Protein AF-S0NVV2-F1 (afdb_monomer_lite)

Organism: NCBI:txid1139996

Foldseek 3Di:
DDCDPVNVVVVVVVVVVVVVVVVVVLVVQLCVPVVVHVDHSVCVPPPVVVVVVVVVVVD

Structure (mmCIF, N/CA/C/O backbone):
data_AF-S0NVV2-F1
#
_entry.id   AF-S0NVV2-F1
#
loop_
_atom_site.group_PDB
_atom_site.id
_atom_s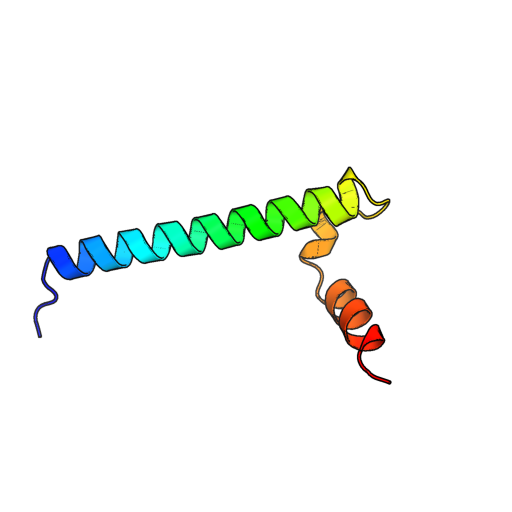ite.type_symbol
_atom_site.label_atom_id
_atom_site.label_alt_id
_atom_site.label_comp_id
_atom_site.label_asym_id
_atom_site.label_entity_id
_atom_site.label_seq_id
_atom_site.pdbx_PDB_ins_code
_atom_site.Cartn_x
_atom_site.Cartn_y
_atom_site.Cartn_z
_atom_site.occupancy
_atom_site.B_iso_or_equiv
_atom_site.auth_seq_id
_atom_site.auth_comp_id
_atom_site.auth_asym_id
_atom_site.auth_atom_id
_atom_site.pdbx_PDB_model_num
ATOM 1 N N . MET A 1 1 ? -24.846 11.394 22.087 1.00 61.59 1 MET A N 1
ATOM 2 C CA . MET A 1 1 ? -24.185 10.076 22.121 1.00 61.59 1 MET A CA 1
ATOM 3 C C . MET A 1 1 ? -22.734 10.347 22.467 1.00 61.59 1 MET A C 1
ATOM 5 O O . MET A 1 1 ? -22.007 10.822 21.607 1.00 61.59 1 MET A O 1
ATOM 9 N N . GLU A 1 2 ? -22.353 10.210 23.736 1.00 77.12 2 GLU A N 1
ATOM 10 C CA . GLU A 1 2 ? -20.941 10.323 24.117 1.00 77.12 2 GLU A CA 1
ATOM 11 C C . GLU A 1 2 ? -20.217 9.083 23.596 1.00 77.12 2 GLU A C 1
ATOM 13 O O . GLU A 1 2 ? -20.630 7.953 23.863 1.00 77.12 2 GLU A O 1
ATOM 18 N N . ILE A 1 3 ? -19.187 9.288 22.778 1.00 80.06 3 ILE A N 1
ATOM 19 C CA . ILE A 1 3 ? -18.324 8.197 22.332 1.00 80.06 3 ILE A CA 1
ATOM 20 C C . ILE A 1 3 ? -17.491 7.791 23.543 1.00 80.06 3 ILE A C 1
ATOM 22 O O . ILE A 1 3 ? -16.736 8.608 24.068 1.00 80.06 3 ILE A O 1
ATOM 26 N N . SER A 1 4 ? -17.640 6.547 23.998 1.00 89.38 4 SER A N 1
ATOM 27 C CA . SER A 1 4 ? -16.840 6.051 25.113 1.00 89.38 4 SER A CA 1
ATOM 28 C C . SER A 1 4 ? -15.368 5.955 24.713 1.00 89.38 4 SER A C 1
ATOM 30 O O . SER A 1 4 ? -15.031 5.666 23.558 1.00 89.38 4 SER A O 1
ATOM 32 N N . GLU A 1 5 ? -14.471 6.168 25.677 1.00 91.44 5 GLU A N 1
ATOM 33 C CA . GLU A 1 5 ? -13.026 6.046 25.453 1.00 91.44 5 GLU A CA 1
ATOM 34 C C . GLU A 1 5 ? -12.642 4.681 24.863 1.00 91.44 5 GLU A C 1
ATOM 36 O O . GLU A 1 5 ? -11.710 4.581 24.065 1.00 91.44 5 GLU A O 1
ATOM 41 N N . ASP A 1 6 ? -13.386 3.631 25.210 1.00 93.31 6 ASP A N 1
ATOM 42 C CA . ASP A 1 6 ? -13.163 2.272 24.717 1.00 93.31 6 ASP A CA 1
ATOM 43 C C . ASP A 1 6 ? -13.511 2.121 23.233 1.00 93.31 6 ASP A C 1
ATOM 45 O O . ASP A 1 6 ? -12.788 1.450 22.486 1.00 93.31 6 ASP A O 1
ATOM 49 N N . ILE A 1 7 ? -14.573 2.790 22.773 1.00 95.00 7 ILE A N 1
ATOM 50 C CA . ILE A 1 7 ? -14.920 2.845 21.348 1.00 95.00 7 ILE A CA 1
ATOM 51 C C . ILE A 1 7 ? -13.819 3.585 20.589 1.00 95.00 7 ILE A C 1
ATOM 53 O O . ILE A 1 7 ? -13.354 3.094 19.560 1.00 95.00 7 ILE A O 1
ATOM 57 N N . LEU A 1 8 ? -13.343 4.719 21.113 1.00 95.00 8 LEU A N 1
ATOM 58 C CA . LEU A 1 8 ? -12.273 5.487 20.476 1.00 95.00 8 LEU A CA 1
ATOM 59 C C . LEU A 1 8 ? -10.973 4.674 20.363 1.00 95.00 8 LEU A C 1
ATOM 61 O O . LEU A 1 8 ? -10.385 4.598 19.284 1.00 95.00 8 LEU A O 1
ATOM 65 N N . LYS A 1 9 ? -10.553 4.004 21.445 1.00 96.00 9 LYS A N 1
ATOM 66 C CA . LYS A 1 9 ? -9.374 3.117 21.446 1.00 96.00 9 LYS A CA 1
ATOM 67 C C . LYS A 1 9 ? -9.513 1.992 20.420 1.00 96.00 9 LYS A C 1
ATOM 69 O O . LYS A 1 9 ? -8.560 1.685 19.703 1.00 96.00 9 LYS A O 1
ATOM 74 N N . THR A 1 10 ? -10.702 1.403 20.319 1.00 96.38 10 THR A N 1
ATOM 75 C CA . THR A 1 10 ? -10.986 0.336 19.352 1.00 96.38 10 THR A CA 1
ATOM 76 C C . THR A 1 10 ? -10.907 0.845 17.914 1.00 96.38 10 THR A C 1
ATOM 78 O O . THR A 1 10 ? -10.261 0.212 17.079 1.00 96.38 10 THR A O 1
ATOM 81 N N . LEU A 1 11 ? -11.488 2.010 17.624 1.00 96.81 11 LEU A N 1
ATOM 82 C CA . LEU A 1 11 ? -11.435 2.623 16.295 1.00 96.81 11 LEU A CA 1
ATOM 83 C C . LEU A 1 11 ? -10.003 2.959 15.874 1.00 96.81 11 LEU A C 1
ATOM 85 O O . LEU A 1 11 ? -9.613 2.639 14.754 1.00 96.81 11 LEU A O 1
ATOM 89 N N . ILE A 1 12 ? -9.198 3.526 16.777 1.00 97.06 12 ILE A N 1
ATOM 90 C CA . ILE A 1 12 ? -7.782 3.808 16.509 1.00 97.06 12 ILE A CA 1
ATOM 91 C C . ILE A 1 12 ? -7.027 2.510 16.214 1.00 97.06 12 ILE A C 1
ATOM 93 O O . ILE A 1 12 ? -6.261 2.450 15.257 1.00 97.06 12 ILE A O 1
ATOM 97 N N . LYS A 1 13 ? -7.265 1.444 16.988 1.00 97.12 13 LYS A N 1
ATOM 98 C CA . LYS A 1 13 ? -6.627 0.142 16.752 1.00 97.12 13 LYS A CA 1
ATOM 99 C C . LYS A 1 13 ? -6.972 -0.418 15.372 1.00 97.12 13 LYS A C 1
ATOM 101 O O . LYS A 1 13 ? -6.076 -0.871 14.664 1.00 97.12 13 LYS A O 1
ATOM 106 N N . ILE A 1 14 ? -8.248 -0.378 14.988 1.00 98.00 14 ILE A N 1
ATOM 107 C CA . ILE A 1 14 ? -8.700 -0.835 13.667 1.00 98.00 14 ILE A CA 1
ATOM 108 C C . ILE A 1 14 ? -8.045 0.004 12.570 1.00 98.00 14 ILE A C 1
ATOM 110 O O . ILE A 1 14 ? -7.477 -0.557 11.635 1.00 98.00 14 ILE A O 1
ATOM 114 N N . LEU A 1 15 ? -8.061 1.331 12.70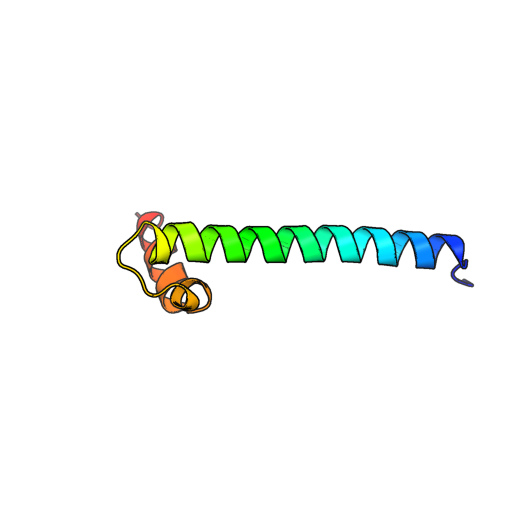8 1.00 98.06 15 LEU A N 1
ATOM 115 C CA . LEU A 1 15 ? -7.470 2.238 11.730 1.00 98.06 15 LEU A CA 1
ATOM 116 C C . LEU A 1 15 ? -5.968 1.989 11.559 1.00 98.06 15 LEU A C 1
ATOM 118 O O . LEU A 1 15 ? -5.490 1.937 10.431 1.00 98.06 15 LEU A O 1
ATOM 122 N N . SER A 1 16 ? -5.238 1.758 12.651 1.00 98.00 16 SER A N 1
ATOM 123 C CA . SER A 1 16 ? -3.811 1.425 12.613 1.00 98.00 16 SER A CA 1
ATOM 124 C C . SER A 1 16 ? -3.532 0.114 11.879 1.00 98.00 16 SER A C 1
ATOM 126 O O . SER A 1 16 ? -2.576 0.037 11.112 1.00 98.00 16 SER A O 1
ATOM 128 N N . ILE A 1 17 ? -4.368 -0.913 12.074 1.00 98.38 17 ILE A N 1
ATOM 129 C CA . ILE A 1 17 ? -4.232 -2.194 11.363 1.00 98.38 17 ILE A CA 1
ATOM 130 C C . ILE A 1 17 ? -4.502 -2.003 9.868 1.00 98.38 17 ILE A C 1
ATOM 132 O O . ILE A 1 17 ? -3.716 -2.465 9.044 1.00 98.38 17 ILE A O 1
ATOM 136 N N . VAL A 1 18 ? -5.580 -1.298 9.513 1.00 98.31 18 VAL A N 1
ATOM 137 C CA . VAL A 1 18 ? -5.928 -1.009 8.113 1.00 98.31 18 VAL A CA 1
ATOM 138 C C . VAL A 1 18 ? -4.823 -0.195 7.4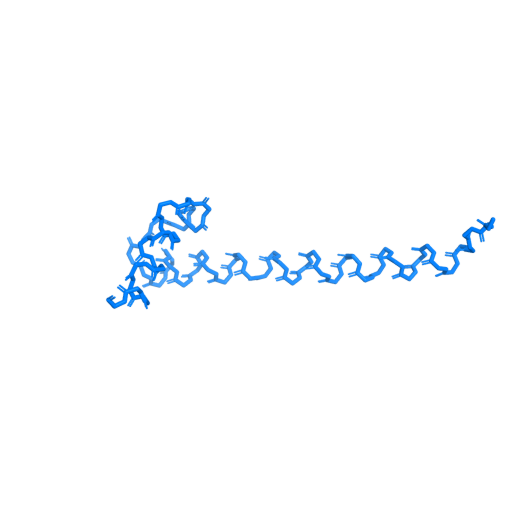41 1.00 98.31 18 VAL A C 1
ATOM 140 O O . VAL A 1 18 ? -4.389 -0.531 6.343 1.00 98.31 18 VAL A O 1
ATOM 143 N N . PHE A 1 19 ? -4.312 0.831 8.118 1.00 98.19 19 PHE A N 1
ATOM 144 C CA . PHE A 1 19 ? -3.204 1.641 7.627 1.00 98.19 19 PHE A CA 1
ATOM 145 C C . PHE A 1 19 ? -1.934 0.807 7.417 1.00 98.19 19 PHE A C 1
ATOM 147 O O . PHE A 1 19 ? -1.311 0.890 6.360 1.00 98.19 19 PHE A O 1
ATOM 154 N N . GLY A 1 20 ? -1.585 -0.052 8.379 1.00 98.50 20 GLY A N 1
ATOM 155 C CA . GLY A 1 20 ? -0.457 -0.974 8.253 1.00 98.50 20 GLY A CA 1
ATOM 156 C C . GLY A 1 20 ? -0.615 -1.943 7.078 1.00 98.50 20 GLY A C 1
ATOM 157 O O . GLY A 1 20 ? 0.336 -2.153 6.329 1.00 98.50 20 GLY A O 1
ATOM 158 N N . ALA A 1 21 ? -1.817 -2.481 6.862 1.00 98.38 21 ALA A N 1
ATOM 159 C CA . ALA A 1 21 ? -2.107 -3.351 5.725 1.00 98.38 21 ALA A CA 1
ATOM 160 C C . ALA A 1 21 ? -1.941 -2.620 4.383 1.00 98.38 21 ALA A C 1
ATOM 162 O O . ALA A 1 21 ? -1.322 -3.160 3.469 1.00 98.38 21 ALA A O 1
ATOM 163 N N . ILE A 1 22 ? -2.428 -1.379 4.279 1.00 97.81 22 ILE A N 1
ATOM 164 C CA . ILE A 1 22 ? -2.258 -0.542 3.082 1.00 97.81 22 ILE A CA 1
ATOM 165 C C . ILE A 1 22 ? -0.772 -0.255 2.828 1.00 97.81 22 ILE A C 1
ATOM 167 O O . ILE A 1 22 ? -0.310 -0.375 1.694 1.00 97.81 22 ILE A O 1
ATOM 171 N N . LEU A 1 23 ? -0.001 0.078 3.868 1.00 97.94 23 LEU A N 1
ATOM 172 C CA . LEU A 1 23 ? 1.442 0.296 3.736 1.00 97.94 23 LEU A CA 1
ATOM 173 C C . LEU A 1 23 ? 2.165 -0.957 3.238 1.00 97.94 23 LEU A C 1
ATOM 175 O O . LEU A 1 23 ? 2.935 -0.876 2.283 1.00 97.94 23 LEU A O 1
ATOM 179 N N . LEU A 1 24 ? 1.901 -2.114 3.851 1.00 98.19 24 LEU A N 1
ATOM 180 C CA . LEU A 1 24 ? 2.503 -3.383 3.439 1.00 98.19 24 LEU A CA 1
ATOM 181 C C . LEU A 1 24 ? 2.118 -3.756 2.005 1.00 98.19 24 LEU A C 1
ATOM 183 O O . LEU A 1 24 ? 2.965 -4.246 1.262 1.00 98.19 24 LEU A O 1
ATOM 187 N N . PHE A 1 25 ? 0.879 -3.479 1.599 1.00 97.06 25 PHE A N 1
ATOM 188 C CA . PHE A 1 25 ? 0.427 -3.673 0.226 1.00 97.06 25 PHE A CA 1
ATOM 189 C C . PHE A 1 25 ? 1.252 -2.839 -0.762 1.00 97.06 25 PHE A C 1
ATOM 191 O O . PHE A 1 25 ? 1.817 -3.399 -1.701 1.00 97.06 25 PHE A O 1
ATOM 198 N N . PHE A 1 26 ? 1.403 -1.530 -0.532 1.00 96.19 26 PHE A N 1
ATOM 199 C CA . PHE A 1 26 ? 2.196 -0.677 -1.424 1.00 96.19 26 PHE A CA 1
ATOM 200 C C . PHE A 1 26 ? 3.685 -1.022 -1.415 1.00 96.19 26 PHE A C 1
ATOM 202 O O . PHE A 1 26 ? 4.301 -1.017 -2.476 1.00 96.19 26 PHE A O 1
ATOM 209 N N . ILE A 1 27 ? 4.259 -1.382 -0.264 1.00 97.06 27 ILE A N 1
ATOM 210 C CA . ILE A 1 27 ? 5.640 -1.882 -0.193 1.00 97.06 27 ILE A CA 1
ATOM 211 C C . ILE A 1 27 ? 5.785 -3.157 -1.034 1.00 97.06 27 ILE A C 1
ATOM 213 O O . ILE A 1 27 ? 6.726 -3.276 -1.816 1.00 97.06 27 ILE A O 1
ATOM 217 N N . GLY A 1 28 ? 4.835 -4.088 -0.924 1.00 96.31 28 GLY A N 1
ATOM 218 C CA . GLY A 1 28 ? 4.804 -5.300 -1.738 1.00 96.31 28 GLY A CA 1
ATOM 219 C C . GLY A 1 28 ? 4.734 -4.994 -3.234 1.00 96.31 28 GLY A C 1
ATOM 220 O O . GLY A 1 28 ? 5.497 -5.573 -4.005 1.00 96.31 28 GLY A O 1
ATOM 221 N N . LEU A 1 29 ? 3.890 -4.040 -3.642 1.00 95.19 29 LEU A N 1
ATOM 222 C CA . LEU A 1 29 ? 3.812 -3.589 -5.033 1.00 95.19 29 LEU A CA 1
ATOM 223 C C . LEU A 1 29 ? 5.122 -2.959 -5.509 1.00 95.19 29 LEU A C 1
ATOM 225 O O . LEU A 1 29 ? 5.573 -3.280 -6.599 1.00 95.19 29 LEU A O 1
ATOM 229 N N . MET A 1 30 ? 5.752 -2.098 -4.707 1.00 95.75 30 MET A N 1
ATOM 230 C CA . MET A 1 30 ? 7.039 -1.475 -5.044 1.00 95.75 30 MET A CA 1
ATOM 231 C C . MET A 1 30 ? 8.127 -2.521 -5.274 1.00 95.75 30 MET A C 1
ATOM 233 O O . MET A 1 30 ? 8.863 -2.446 -6.257 1.00 95.75 30 MET A O 1
ATOM 237 N N . ILE A 1 31 ? 8.209 -3.508 -4.377 1.00 95.81 31 ILE A N 1
ATOM 238 C CA . ILE A 1 31 ? 9.178 -4.600 -4.476 1.00 95.81 31 ILE A CA 1
ATOM 239 C C . ILE A 1 31 ? 8.865 -5.473 -5.693 1.00 95.81 31 ILE A C 1
ATOM 241 O O . ILE A 1 31 ? 9.765 -5.766 -6.469 1.00 95.81 31 ILE A O 1
ATOM 245 N N . GLY A 1 32 ? 7.608 -5.868 -5.899 1.00 93.69 32 GLY A N 1
ATOM 246 C CA . GLY A 1 32 ? 7.223 -6.726 -7.020 1.00 93.69 32 GLY A CA 1
ATOM 247 C C . GLY A 1 32 ? 7.396 -6.046 -8.379 1.00 93.69 32 GLY A C 1
ATOM 248 O O . GLY A 1 32 ? 8.014 -6.612 -9.274 1.00 93.69 32 GLY A O 1
ATOM 249 N N . TYR A 1 33 ? 6.887 -4.822 -8.520 1.00 91.75 33 TYR A N 1
ATOM 250 C CA . TYR A 1 33 ? 6.893 -4.080 -9.779 1.00 91.75 33 TYR A CA 1
ATOM 251 C C . TYR A 1 33 ? 8.277 -3.536 -10.148 1.00 91.75 33 TYR A C 1
ATOM 253 O O . TYR A 1 33 ? 8.630 -3.568 -11.325 1.00 91.75 33 TYR A O 1
ATOM 261 N N . GLY A 1 34 ? 9.051 -3.046 -9.170 1.00 91.31 34 GLY A N 1
ATOM 262 C CA . GLY A 1 34 ? 10.332 -2.395 -9.459 1.00 91.31 34 GLY A CA 1
ATOM 263 C C . GLY A 1 34 ? 11.577 -2.929 -8.766 1.00 91.31 34 GLY A C 1
ATOM 264 O O . GLY A 1 34 ? 12.677 -2.531 -9.129 1.00 91.31 34 GLY A O 1
ATOM 265 N N . GLY A 1 35 ? 11.444 -3.794 -7.760 1.00 87.81 35 GLY A N 1
ATOM 266 C CA . GLY A 1 35 ? 12.587 -4.529 -7.207 1.00 87.81 35 GLY A CA 1
ATOM 267 C C . GLY A 1 35 ? 12.856 -5.835 -7.960 1.00 87.81 35 GLY A C 1
ATOM 268 O O . GLY A 1 35 ? 14.004 -6.157 -8.243 1.00 87.81 35 GLY A O 1
ATOM 269 N N . ILE A 1 36 ? 11.793 -6.591 -8.251 1.00 90.31 36 ILE A N 1
ATOM 270 C CA . ILE A 1 36 ? 11.835 -7.860 -8.994 1.00 90.31 36 ILE A CA 1
ATOM 271 C C . ILE A 1 36 ? 11.574 -7.625 -10.487 1.00 90.31 36 ILE A C 1
ATOM 273 O O . ILE A 1 36 ? 12.210 -8.263 -11.321 1.00 90.31 36 ILE A O 1
ATOM 277 N N . GLY A 1 37 ? 10.632 -6.741 -10.823 1.00 85.56 37 GLY A N 1
ATOM 278 C CA . GLY A 1 37 ? 10.406 -6.283 -12.193 1.00 85.56 37 GLY A CA 1
ATOM 279 C C . GLY A 1 37 ? 11.319 -5.121 -12.592 1.00 85.56 37 GLY A C 1
ATOM 280 O O . GLY A 1 37 ? 11.984 -4.522 -11.753 1.00 85.56 37 GLY A O 1
ATOM 281 N N . ASP A 1 38 ? 11.292 -4.764 -13.876 1.00 84.06 38 ASP A N 1
ATOM 282 C CA . ASP A 1 38 ? 12.087 -3.663 -14.450 1.00 84.06 38 ASP A CA 1
ATOM 283 C C . ASP A 1 38 ? 11.417 -2.277 -14.314 1.00 84.06 38 ASP A C 1
ATOM 285 O O . ASP A 1 38 ? 11.865 -1.284 -14.892 1.00 84.06 38 ASP A O 1
ATOM 289 N N . GLY A 1 39 ? 10.300 -2.188 -13.587 1.00 85.12 39 GLY A N 1
ATOM 290 C CA . GLY A 1 39 ? 9.580 -0.937 -13.376 1.00 85.12 39 GLY A CA 1
ATOM 291 C C . GLY A 1 39 ? 10.263 -0.020 -12.357 1.00 85.12 39 GLY A C 1
ATOM 292 O O . GLY A 1 39 ? 11.007 -0.451 -11.488 1.00 85.12 39 GLY A O 1
ATOM 293 N N . SER A 1 40 ? 9.973 1.282 -12.383 1.00 92.44 40 SER A N 1
ATOM 294 C CA . SER A 1 40 ? 10.330 2.142 -11.244 1.00 92.44 40 SER A CA 1
ATOM 295 C C . SER A 1 40 ? 9.369 1.872 -10.073 1.00 92.44 40 SER A C 1
ATOM 297 O O . SER A 1 40 ? 8.154 1.977 -10.277 1.00 92.44 40 SER A O 1
ATOM 299 N N . PRO A 1 41 ? 9.853 1.580 -8.846 1.00 92.12 41 PRO A N 1
ATOM 300 C CA . PRO A 1 41 ? 9.001 1.246 -7.702 1.00 92.12 41 PRO A CA 1
ATOM 301 C C . PRO A 1 41 ? 7.895 2.267 -7.418 1.00 92.12 41 PRO A C 1
ATOM 303 O O . PRO A 1 41 ? 6.794 1.896 -7.031 1.00 92.12 41 PRO A O 1
ATOM 306 N N . PHE A 1 42 ? 8.144 3.558 -7.652 1.00 93.94 42 PHE A N 1
ATOM 307 C CA . PHE A 1 42 ? 7.170 4.622 -7.386 1.00 93.94 42 PHE A CA 1
ATOM 308 C C . PHE A 1 42 ? 6.046 4.728 -8.426 1.00 93.94 42 PHE A C 1
ATOM 310 O O . PHE A 1 42 ? 5.044 5.395 -8.168 1.00 93.94 42 PHE A O 1
ATOM 317 N N . LEU A 1 43 ? 6.159 4.054 -9.576 1.00 93.56 43 LEU A N 1
ATOM 318 C CA . LEU A 1 43 ? 5.100 4.053 -10.592 1.00 93.56 43 LEU A CA 1
ATOM 319 C C . LEU A 1 43 ? 3.827 3.347 -10.118 1.00 93.56 43 LEU A C 1
ATOM 321 O O . LEU A 1 43 ? 2.772 3.587 -10.692 1.00 93.56 43 LEU A O 1
ATOM 325 N N . VAL A 1 44 ? 3.884 2.568 -9.034 1.00 93.81 44 VAL A N 1
ATOM 326 C CA . VAL A 1 44 ? 2.695 1.979 -8.391 1.00 93.81 44 VAL A CA 1
ATOM 327 C C . VAL A 1 44 ? 1.689 3.033 -7.909 1.00 93.81 44 VAL A C 1
ATOM 329 O O . VAL A 1 44 ? 0.525 2.712 -7.688 1.00 93.81 44 VAL A O 1
ATOM 332 N N . PHE A 1 45 ? 2.107 4.296 -7.769 1.00 94.62 45 PHE A N 1
ATOM 333 C CA . PHE A 1 45 ? 1.221 5.424 -7.463 1.00 94.62 45 PHE A CA 1
ATOM 334 C C . PHE A 1 45 ? 0.732 6.182 -8.703 1.00 94.62 45 PHE A C 1
ATOM 336 O O . PHE A 1 45 ? -0.111 7.071 -8.581 1.00 94.62 45 PHE A O 1
ATOM 343 N N . ASN A 1 46 ? 1.241 5.863 -9.895 1.00 94.81 46 ASN A N 1
ATOM 344 C CA . ASN A 1 46 ? 0.792 6.493 -11.129 1.00 94.81 46 ASN A CA 1
ATOM 345 C C . ASN A 1 46 ? -0.530 5.859 -11.583 1.00 94.81 46 ASN A C 1
ATOM 347 O O . ASN A 1 46 ? -0.619 4.653 -11.802 1.00 94.81 46 ASN A O 1
ATOM 351 N N . ARG A 1 47 ? -1.556 6.692 -11.775 1.00 93.81 47 ARG A N 1
ATOM 352 C CA . ARG A 1 47 ? -2.864 6.279 -12.297 1.00 93.81 47 AR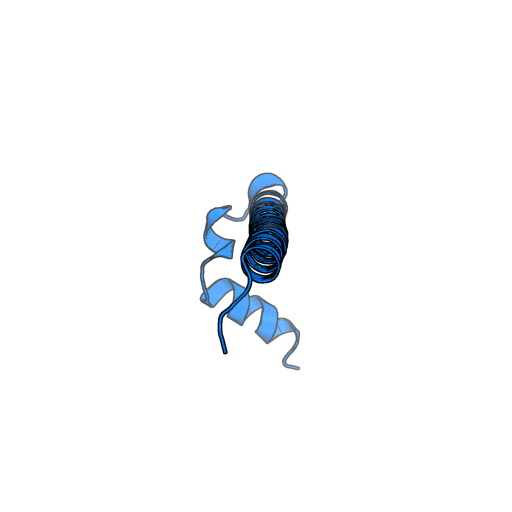G A CA 1
ATOM 353 C C . ARG A 1 47 ? -2.771 5.623 -13.679 1.00 93.81 47 ARG A C 1
ATOM 355 O O . ARG A 1 47 ? -3.548 4.716 -13.951 1.00 93.81 47 ARG A O 1
ATOM 362 N N . GLU A 1 48 ? -1.845 6.057 -14.533 1.00 93.50 48 GLU A N 1
ATOM 363 C CA . GLU A 1 48 ? -1.668 5.511 -15.887 1.00 93.50 48 GLU A CA 1
ATOM 364 C C . GLU A 1 48 ? -1.292 4.027 -15.861 1.00 93.50 48 GLU A C 1
ATOM 366 O O . GLU A 1 48 ? -1.820 3.253 -16.654 1.00 93.50 48 GLU A O 1
ATOM 371 N N . LEU A 1 49 ? -0.451 3.608 -14.904 1.00 92.25 49 LEU A N 1
ATOM 372 C CA . LEU A 1 49 ? -0.087 2.200 -14.726 1.00 92.25 49 LEU A CA 1
ATOM 373 C C . LEU A 1 49 ? -1.321 1.351 -14.403 1.00 92.25 49 LEU A C 1
ATOM 375 O O . LEU A 1 49 ? -1.505 0.275 -14.963 1.00 92.25 49 LEU A O 1
ATOM 379 N N . TRP A 1 50 ? -2.190 1.845 -13.523 1.00 94.25 50 TRP A N 1
ATOM 380 C CA . TRP A 1 50 ? -3.427 1.150 -13.178 1.00 94.25 50 TRP A CA 1
ATOM 381 C C . TRP A 1 50 ? -4.413 1.117 -14.336 1.00 94.25 50 TRP A C 1
ATOM 383 O O . TRP A 1 50 ? -5.049 0.091 -14.537 1.00 94.25 50 TRP A O 1
ATOM 393 N N . GLN A 1 51 ? -4.520 2.198 -15.115 1.00 94.69 51 GLN A N 1
ATOM 394 C CA . GLN A 1 51 ? -5.336 2.192 -16.327 1.00 94.69 51 GLN A CA 1
ATOM 395 C C . GLN A 1 51 ? -4.830 1.126 -17.299 1.00 94.69 51 GLN A C 1
ATOM 397 O O . GLN A 1 51 ? -5.616 0.292 -17.719 1.00 94.69 51 GLN A O 1
ATOM 402 N N . HIS A 1 52 ? -3.518 1.068 -17.540 1.00 91.38 52 HIS A N 1
ATOM 403 C CA . HIS A 1 52 ? -2.909 0.043 -18.384 1.00 91.38 52 HIS A CA 1
ATOM 404 C C . HIS A 1 52 ? -3.190 -1.384 -17.877 1.00 91.38 52 HIS A C 1
ATOM 406 O O . HIS A 1 52 ? -3.495 -2.272 -18.667 1.00 91.38 52 HIS A O 1
ATOM 412 N N . ILE A 1 53 ? -3.147 -1.603 -16.554 1.00 91.25 53 ILE A N 1
ATOM 413 C CA . ILE A 1 53 ? -3.517 -2.891 -15.948 1.00 91.25 53 ILE A CA 1
ATOM 414 C C . ILE A 1 53 ? -5.000 -3.207 -16.181 1.00 91.25 53 ILE A C 1
ATOM 416 O O . ILE A 1 53 ? -5.337 -4.335 -16.525 1.00 91.25 53 ILE A O 1
ATOM 420 N N . LEU A 1 54 ? -5.888 -2.232 -15.976 1.00 94.00 54 LEU A N 1
ATOM 421 C CA . LEU A 1 54 ? -7.332 -2.397 -16.158 1.00 94.00 54 LEU A CA 1
ATOM 422 C C . LEU A 1 54 ? -7.706 -2.623 -17.624 1.00 94.00 54 LEU A C 1
ATOM 424 O O . LEU A 1 54 ? -8.626 -3.391 -17.898 1.00 94.00 54 LEU A O 1
ATOM 428 N N . ASP A 1 55 ? -6.963 -2.023 -18.551 1.00 95.00 55 ASP A N 1
ATOM 429 C CA . ASP A 1 55 ? -7.138 -2.219 -19.986 1.00 95.00 55 ASP A CA 1
ATOM 430 C C . ASP A 1 55 ? -6.914 -3.689 -20.378 1.00 95.00 55 ASP A C 1
ATOM 432 O O . ASP A 1 55 ? -7.606 -4.180 -21.261 1.00 95.00 55 ASP A O 1
ATOM 436 N N . PHE A 1 56 ? -6.052 -4.446 -19.679 1.00 91.94 56 PHE A N 1
ATOM 437 C CA . PHE A 1 56 ? -5.920 -5.895 -19.917 1.00 91.94 56 PHE A CA 1
ATOM 438 C C . PHE A 1 56 ? -7.192 -6.692 -19.612 1.00 91.94 56 PHE A C 1
ATOM 440 O O . PHE A 1 56 ? -7.383 -7.775 -20.165 1.00 91.94 56 PHE A O 1
ATOM 447 N N . PHE A 1 57 ? -8.042 -6.199 -18.712 1.00 93.56 57 PHE A N 1
ATOM 448 C CA . PHE A 1 57 ? -9.306 -6.852 -18.367 1.00 93.56 57 PHE A CA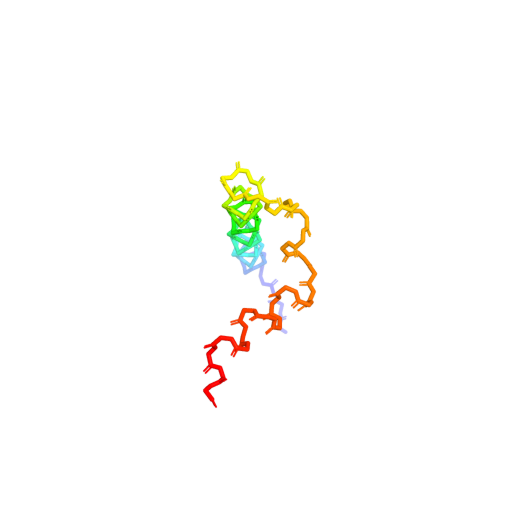 1
ATOM 449 C C . PHE A 1 57 ? -10.466 -6.388 -19.248 1.00 93.56 57 PHE A C 1
ATOM 451 O O . PHE A 1 57 ? -11.511 -7.040 -19.274 1.00 93.56 57 PHE A O 1
ATOM 458 N N . ASN A 1 58 ? -10.296 -5.271 -19.953 1.00 79.25 58 ASN A N 1
ATOM 459 C CA . ASN A 1 58 ? -11.299 -4.715 -20.842 1.00 79.25 58 ASN A CA 1
ATOM 460 C C . ASN A 1 58 ? -11.096 -5.331 -22.237 1.00 79.25 58 ASN A C 1
ATOM 462 O O . ASN A 1 58 ? -10.318 -4.825 -23.041 1.00 79.25 58 ASN A O 1
ATOM 466 N N . ILE A 1 59 ? -11.744 -6.483 -22.458 1.00 63.41 59 ILE A N 1
ATOM 467 C CA . ILE A 1 59 ? -11.772 -7.224 -23.736 1.00 63.41 59 ILE A CA 1
ATOM 468 C C . ILE A 1 59 ? -12.335 -6.348 -24.859 1.00 63.41 59 ILE A C 1
ATOM 470 O O . ILE A 1 59 ? -13.388 -5.710 -24.627 1.00 63.41 59 ILE A O 1
#

Sequence (59 aa):
MEISEDILKTLIKILSIVFGAILLFFIGLMIGYGGIGDGSPFLVFNRELWQHILDFFNI

InterPro domains:
  IPR024596 DNA-directed RNA polymerase subunit beta/EpuA [PF11772] (15-57)

Secondary structure (DSSP, 8-state):
-PPPHHHHHHHHHHHHHHHHHHHHHHHHHHIIIIIISSS-GGGGG-HHHHHHHHHTT--

Radius of gyration: 17.57 Å; chains: 1; boun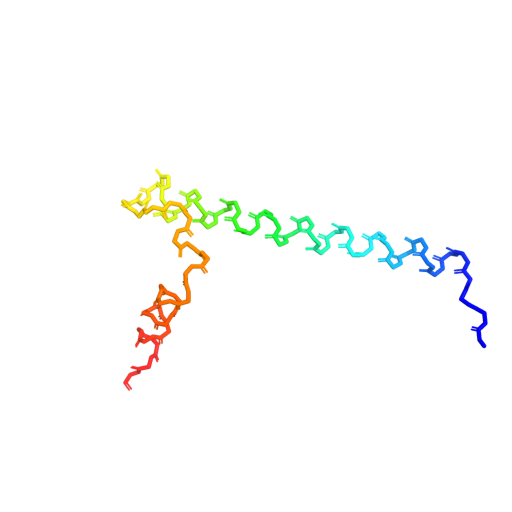ding box: 37×18×49 Å

pLDDT: mean 92.42, std 7.33, range [61.59, 98.5]